Protein AF-A0A5J4NGD2-F1 (afdb_monomer)

Secondary structure (DSSP, 8-state):
-HHHHHHHHHHHHHHHHHHHTT-S-SS---GGGS-TT-HHHHHHHHHHHHHHHHHHGGGGGGGGSTTHHHHHHHHHHHHHHHHHHHHHHHHHHHHHHHHHHHHHGGGG--SS----TTS--

Solvent-accessible surface area (backbone atoms only — not comparable to full-atom values): 7043 Å² total; per-residue (Å²): 93,70,65,40,49,51,50,22,52,50,27,47,49,48,41,52,49,37,58,72,68,56,80,44,76,80,69,91,69,57,81,90,75,53,61,96,81,34,42,57,62,54,20,52,54,40,40,52,53,29,50,56,56,55,59,58,54,57,63,62,60,36,60,78,36,87,76,42,25,61,50,52,54,52,50,54,56,50,49,54,56,50,49,56,51,50,52,55,51,49,53,52,53,49,52,50,49,53,53,49,44,65,68,46,53,73,73,69,71,54,105,70,75,84,66,62,83,89,74,66,130

Structure (mmCIF, N/CA/C/O backbone):
data_AF-A0A5J4NGD2-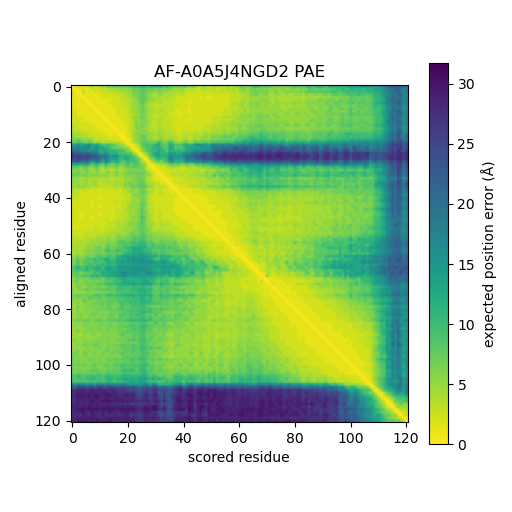F1
#
_entry.id   AF-A0A5J4NGD2-F1
#
loop_
_atom_site.group_PDB
_atom_site.id
_atom_site.type_symbol
_atom_site.label_atom_id
_atom_site.label_alt_id
_atom_site.label_comp_id
_atom_site.label_asym_id
_atom_site.label_entity_id
_atom_site.label_seq_id
_atom_site.pdbx_PDB_ins_code
_atom_site.Cartn_x
_atom_site.Cartn_y
_atom_site.Cartn_z
_atom_site.occupancy
_atom_site.B_iso_or_equiv
_atom_site.auth_seq_id
_atom_site.auth_comp_id
_atom_site.auth_asym_id
_atom_site.auth_atom_id
_atom_site.pdbx_PDB_model_num
ATOM 1 N N . MET A 1 1 ? -11.085 -7.233 2.186 1.00 86.00 1 MET A N 1
ATOM 2 C CA . MET A 1 1 ? -10.385 -8.523 2.412 1.00 86.00 1 MET A CA 1
ATOM 3 C C . MET A 1 1 ? -10.702 -9.515 1.328 1.00 86.00 1 MET A C 1
ATOM 5 O O . MET A 1 1 ? -9.815 -9.815 0.546 1.00 86.00 1 MET A O 1
ATOM 9 N N . LEU A 1 2 ? -11.965 -9.931 1.201 1.00 90.38 2 LEU A N 1
ATOM 10 C CA . LEU A 1 2 ? -12.383 -10.861 0.151 1.00 90.38 2 LEU A CA 1
ATOM 11 C C . LEU A 1 2 ? -12.030 -10.355 -1.258 1.00 90.38 2 LEU A C 1
ATOM 13 O O . LEU A 1 2 ? -11.472 -11.110 -2.038 1.00 90.38 2 LEU A O 1
ATOM 17 N N . GLY A 1 3 ? -12.215 -9.058 -1.532 1.00 94.06 3 GLY A N 1
ATOM 18 C CA . GLY A 1 3 ? -11.774 -8.445 -2.792 1.00 94.06 3 GLY A CA 1
ATOM 19 C C . GLY A 1 3 ? -10.271 -8.594 -3.076 1.00 94.06 3 GLY A C 1
ATOM 20 O O . GLY A 1 3 ? -9.911 -8.971 -4.177 1.00 94.06 3 GLY A O 1
ATOM 21 N N . LEU A 1 4 ? -9.392 -8.395 -2.085 1.00 92.06 4 LEU A N 1
ATOM 22 C CA . LEU A 1 4 ? -7.938 -8.550 -2.269 1.00 92.06 4 LEU A CA 1
ATOM 23 C C . LEU A 1 4 ? -7.541 -10.014 -2.526 1.00 92.06 4 LEU A C 1
ATOM 25 O O . LEU A 1 4 ? -6.671 -10.282 -3.356 1.00 92.06 4 LEU A O 1
ATOM 29 N N . TYR A 1 5 ? -8.209 -10.967 -1.867 1.00 94.69 5 TYR A N 1
ATOM 30 C CA . TYR A 1 5 ? -8.034 -12.391 -2.162 1.00 94.69 5 TYR A CA 1
ATOM 31 C C . TYR A 1 5 ? -8.540 -12.749 -3.564 1.00 94.69 5 TYR A C 1
ATOM 33 O O . TYR A 1 5 ? -7.846 -13.458 -4.288 1.00 94.69 5 TYR A O 1
ATOM 41 N N . LEU A 1 6 ? -9.692 -12.216 -3.986 1.00 95.75 6 LEU A N 1
ATOM 42 C CA . LEU A 1 6 ? -10.204 -12.403 -5.346 1.00 95.75 6 LEU A CA 1
ATOM 43 C C . LEU A 1 6 ? -9.239 -11.831 -6.389 1.00 95.75 6 LEU A C 1
ATOM 45 O O . LEU A 1 6 ? -8.938 -12.516 -7.361 1.00 95.75 6 LEU A O 1
ATOM 49 N N . THR A 1 7 ? -8.695 -10.632 -6.168 1.00 94.75 7 THR A N 1
ATOM 50 C CA . THR A 1 7 ? -7.688 -10.034 -7.057 1.00 94.75 7 THR A CA 1
ATOM 51 C C . THR A 1 7 ? -6.415 -10.875 -7.113 1.00 94.75 7 THR A C 1
ATOM 53 O O . THR A 1 7 ? -5.857 -11.067 -8.189 1.00 94.75 7 THR A O 1
ATOM 56 N N . THR A 1 8 ? -5.974 -11.435 -5.984 1.00 95.06 8 THR A N 1
ATOM 57 C CA . THR A 1 8 ? -4.821 -12.348 -5.942 1.00 95.06 8 THR A CA 1
ATOM 58 C C . THR A 1 8 ? -5.067 -13.587 -6.803 1.00 95.06 8 THR A C 1
ATOM 60 O O . THR A 1 8 ? -4.226 -13.946 -7.626 1.00 95.06 8 THR A O 1
ATOM 63 N N . VAL A 1 9 ? -6.230 -14.229 -6.646 1.00 94.88 9 VAL A N 1
ATOM 64 C CA . VAL A 1 9 ? -6.609 -15.405 -7.442 1.00 94.88 9 VAL A CA 1
ATOM 65 C C . VAL A 1 9 ? -6.724 -15.036 -8.921 1.00 94.88 9 VAL A C 1
ATOM 67 O O . VAL A 1 9 ? -6.192 -15.752 -9.764 1.00 94.88 9 VAL A O 1
ATOM 70 N N . ALA A 1 10 ? -7.341 -13.899 -9.245 1.00 96.00 10 ALA A N 1
ATOM 71 C CA . ALA A 1 10 ? -7.457 -13.412 -10.614 1.00 96.00 10 ALA A CA 1
ATOM 72 C C . ALA A 1 10 ? -6.081 -13.182 -11.260 1.00 96.00 10 ALA A C 1
ATOM 74 O O . ALA A 1 10 ? -5.849 -13.657 -12.366 1.00 96.00 10 ALA A O 1
ATOM 75 N N . LEU A 1 11 ? -5.137 -12.539 -10.564 1.00 93.31 11 LEU A N 1
ATOM 76 C CA . LEU A 1 11 ? -3.772 -12.336 -11.065 1.00 93.31 11 LEU A CA 1
ATOM 77 C C . LEU A 1 11 ? -3.009 -13.650 -11.248 1.00 93.31 11 LEU A C 1
ATOM 7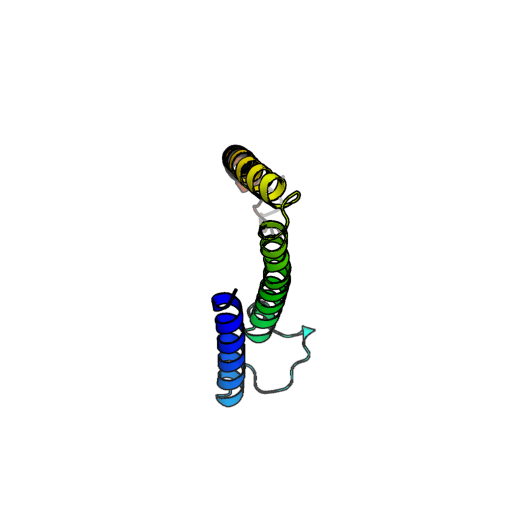9 O O . LEU A 1 11 ? -2.288 -13.803 -12.231 1.00 93.31 11 LEU A O 1
ATOM 83 N N . ARG A 1 12 ? -3.203 -14.631 -10.357 1.00 92.62 12 ARG A N 1
ATOM 84 C CA . ARG A 1 12 ? -2.638 -15.980 -10.525 1.00 92.62 12 ARG A CA 1
ATOM 85 C C . ARG A 1 12 ? -3.223 -16.687 -11.748 1.00 92.62 12 ARG A C 1
ATOM 87 O O . ARG A 1 12 ? -2.477 -17.319 -12.489 1.00 92.62 12 ARG A O 1
ATOM 94 N N . LEU A 1 13 ? -4.527 -16.553 -11.995 1.00 92.62 13 LEU A N 1
ATOM 95 C CA . LEU A 1 13 ? -5.166 -17.084 -13.203 1.00 92.62 13 LEU A CA 1
ATOM 96 C C . LEU A 1 13 ? -4.629 -16.400 -14.462 1.00 92.62 13 LEU A C 1
ATOM 98 O O . LEU A 1 13 ? -4.279 -17.088 -15.415 1.00 92.62 13 LEU A O 1
ATOM 102 N N . VAL A 1 14 ? -4.500 -15.073 -14.445 1.00 91.38 14 VAL A N 1
ATOM 103 C CA . VAL A 1 14 ? -3.903 -14.295 -15.538 1.00 91.38 14 VAL A CA 1
ATOM 104 C C . VAL A 1 14 ? -2.471 -14.758 -15.812 1.00 91.38 14 VAL A C 1
ATOM 106 O O . VAL A 1 14 ? -2.147 -15.038 -16.961 1.00 91.38 14 VAL A O 1
ATOM 109 N N . ALA A 1 15 ? -1.646 -14.946 -14.778 1.00 88.81 15 ALA A N 1
ATOM 110 C CA . ALA A 1 15 ? -0.287 -15.469 -14.917 1.00 88.81 15 ALA A CA 1
ATOM 111 C C . ALA A 1 15 ? -0.259 -16.871 -15.559 1.00 88.81 15 ALA A C 1
ATOM 113 O O . ALA A 1 15 ? 0.553 -17.142 -16.443 1.00 88.81 15 ALA A O 1
ATOM 114 N N . VAL A 1 16 ? -1.179 -17.761 -15.166 1.00 87.69 16 VAL A N 1
ATOM 115 C CA . VAL A 1 16 ? -1.300 -19.104 -15.760 1.00 87.69 16 VAL A CA 1
ATOM 116 C C . VAL A 1 16 ? -1.761 -19.037 -17.218 1.00 87.69 16 VAL A C 1
ATOM 118 O O . VAL A 1 16 ? -1.233 -19.774 -18.050 1.00 87.69 16 VAL A O 1
ATOM 121 N N . VAL A 1 17 ? -2.721 -18.168 -17.548 1.00 88.62 17 VAL A N 1
ATOM 122 C CA . VAL A 1 17 ? -3.205 -17.978 -18.925 1.00 88.62 17 VAL A CA 1
ATOM 123 C C . VAL A 1 17 ? -2.090 -17.431 -19.81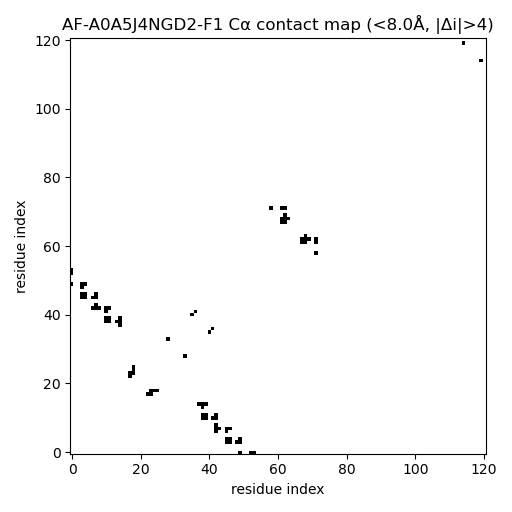1 1.00 88.62 17 VAL A C 1
ATOM 125 O O . VAL A 1 17 ? -1.825 -18.022 -20.851 1.00 88.62 17 VAL A O 1
ATOM 128 N N . LEU A 1 18 ? -1.387 -16.387 -19.367 1.00 85.81 18 LEU A N 1
ATOM 129 C CA . LEU A 1 18 ? -0.250 -15.785 -20.073 1.00 85.81 18 LEU A CA 1
ATOM 130 C C . LEU A 1 18 ? 0.876 -16.793 -20.337 1.00 85.81 18 LEU A C 1
ATOM 132 O O . LEU A 1 18 ? 1.452 -16.812 -21.424 1.00 85.81 18 LEU A O 1
ATOM 136 N N . ARG A 1 19 ? 1.154 -17.676 -19.367 1.00 80.62 19 ARG A N 1
ATOM 137 C CA . ARG A 1 19 ? 2.133 -18.759 -19.527 1.00 80.62 19 ARG A CA 1
ATOM 138 C C . ARG A 1 19 ? 1.663 -19.820 -20.527 1.00 80.62 19 ARG A C 1
ATOM 140 O O . ARG A 1 19 ? 2.482 -20.348 -21.271 1.00 80.62 19 ARG A O 1
ATOM 147 N N . LYS A 1 20 ? 0.362 -20.134 -20.571 1.00 83.00 20 LYS A N 1
ATOM 148 C CA . LYS A 1 20 ? -0.211 -21.090 -21.538 1.00 83.00 20 LYS A CA 1
ATOM 149 C C . LYS A 1 20 ? -0.298 -20.534 -22.960 1.00 83.00 20 LYS A C 1
ATOM 151 O O . LYS A 1 20 ? -0.176 -21.304 -23.905 1.00 83.00 20 LYS A O 1
ATOM 156 N N . THR A 1 21 ? -0.526 -19.234 -23.130 1.00 81.69 21 THR A N 1
ATOM 157 C CA . THR A 1 21 ? -0.646 -18.599 -24.453 1.00 81.69 21 THR A CA 1
ATOM 158 C C . THR A 1 21 ? 0.702 -18.264 -25.093 1.00 81.69 21 THR A C 1
ATOM 160 O O . THR A 1 21 ? 0.712 -17.715 -26.191 1.00 81.69 21 THR A O 1
ATOM 163 N N . HIS A 1 22 ? 1.831 -18.577 -24.438 1.00 68.69 22 HIS A N 1
ATOM 164 C CA . HIS A 1 22 ? 3.196 -18.264 -24.892 1.00 68.69 22 HIS A CA 1
ATOM 165 C C . HIS A 1 22 ? 3.443 -16.769 -25.209 1.00 68.69 22 HIS A C 1
ATOM 167 O O . HIS A 1 22 ? 4.471 -16.420 -25.780 1.00 68.69 22 HIS A O 1
ATOM 173 N N . GLN A 1 23 ? 2.530 -15.866 -24.823 1.00 65.38 23 GLN A N 1
ATOM 174 C CA . GLN A 1 23 ? 2.640 -14.419 -25.064 1.00 65.38 23 GLN A CA 1
ATOM 175 C C . GLN A 1 23 ? 3.540 -13.704 -24.050 1.00 65.38 23 GLN A C 1
ATOM 177 O O . GLN A 1 23 ? 3.878 -12.537 -24.234 1.00 65.38 23 GLN A O 1
ATOM 182 N N . TYR A 1 24 ? 3.928 -14.397 -22.985 1.00 61.81 24 TYR A N 1
ATOM 183 C CA . TYR A 1 24 ? 4.863 -13.924 -21.978 1.00 61.81 24 TYR A CA 1
ATOM 184 C C . TYR A 1 24 ? 6.024 -14.911 -21.960 1.00 61.81 24 TYR A C 1
ATOM 186 O O . TYR A 1 24 ? 5.779 -16.089 -21.708 1.00 61.81 24 TYR A O 1
ATOM 194 N N . GLY A 1 25 ? 7.224 -14.422 -22.303 1.00 56.38 25 GLY A N 1
ATOM 195 C CA . GLY A 1 25 ? 8.513 -15.128 -22.337 1.00 56.38 25 GLY A CA 1
ATOM 196 C C . GLY A 1 25 ? 8.425 -16.630 -22.099 1.00 56.38 25 GLY A C 1
ATOM 197 O O . GLY A 1 25 ? 8.332 -17.090 -20.962 1.00 56.38 25 GLY A O 1
ATOM 198 N N . THR A 1 26 ? 8.425 -17.394 -23.186 1.00 53.97 26 THR A N 1
ATOM 199 C CA . THR A 1 26 ? 8.557 -18.843 -23.122 1.00 53.97 26 THR A CA 1
ATOM 200 C C . THR A 1 26 ? 9.866 -19.176 -22.415 1.00 53.97 26 THR A C 1
ATOM 202 O O . THR A 1 26 ? 10.901 -18.705 -22.873 1.00 53.97 26 THR A O 1
ATOM 205 N N . GLU A 1 27 ? 9.778 -19.975 -21.346 1.00 56.78 27 GLU A N 1
ATOM 206 C CA . GLU A 1 27 ? 10.847 -20.614 -20.550 1.00 56.78 27 GLU A CA 1
ATOM 207 C C . GLU A 1 27 ? 10.852 -20.174 -19.075 1.00 56.78 27 GLU A C 1
ATOM 209 O O . GLU A 1 27 ? 10.425 -19.082 -18.703 1.00 56.78 27 GLU A O 1
ATOM 214 N N . SER A 1 28 ? 11.292 -21.081 -18.202 1.00 64.12 28 SER A N 1
ATOM 215 C CA . SER A 1 28 ? 11.433 -20.872 -16.757 1.00 64.12 28 SER A CA 1
ATOM 216 C C . SER A 1 28 ? 12.567 -19.886 -16.459 1.00 64.12 28 SER A C 1
ATOM 218 O O . SER A 1 28 ? 13.604 -20.281 -15.932 1.00 64.12 28 SER A O 1
ATOM 220 N N . ALA A 1 29 ? 12.384 -18.609 -16.798 1.00 74.50 29 ALA A N 1
ATOM 221 C CA . ALA A 1 29 ? 13.321 -17.565 -16.415 1.00 74.50 29 ALA A CA 1
ATOM 222 C C . ALA A 1 29 ? 13.425 -17.511 -14.877 1.00 74.50 29 ALA A C 1
ATOM 224 O O . ALA A 1 29 ? 12.397 -17.617 -14.184 1.00 74.50 29 ALA A O 1
ATOM 225 N N . PRO A 1 30 ? 14.637 -17.369 -14.319 1.00 82.75 30 PRO A N 1
ATOM 226 C CA . PRO A 1 30 ? 14.820 -17.212 -12.884 1.00 82.75 30 PRO A CA 1
ATOM 227 C C . PRO A 1 30 ? 14.081 -15.958 -12.393 1.00 82.75 30 PRO A C 1
ATOM 229 O O . PRO A 1 30 ? 13.953 -14.970 -13.112 1.00 82.75 30 PRO A O 1
ATOM 232 N N . ARG A 1 31 ? 13.600 -15.976 -11.142 1.00 83.31 31 ARG A N 1
ATOM 233 C CA . ARG A 1 31 ? 12.786 -14.888 -10.550 1.00 83.31 31 ARG A CA 1
ATOM 234 C C . ARG A 1 31 ? 13.443 -13.505 -10.645 1.00 83.31 31 ARG A C 1
ATOM 236 O O . ARG A 1 31 ? 12.748 -12.498 -10.665 1.00 83.31 31 ARG A O 1
ATOM 243 N N . THR A 1 3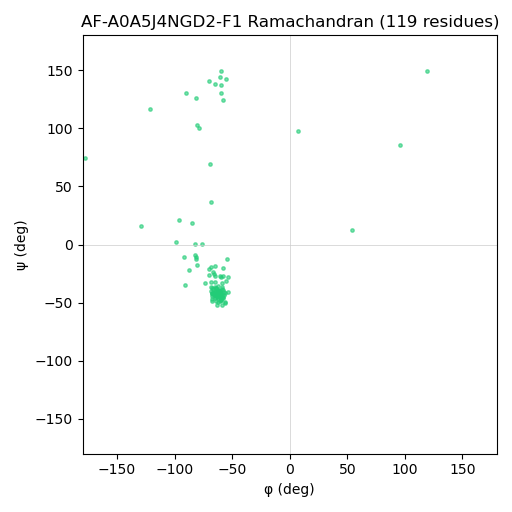2 ? 14.771 -13.460 -10.684 1.00 85.81 32 THR A N 1
ATOM 244 C CA . THR A 1 32 ? 15.578 -12.239 -10.823 1.00 85.81 32 THR A CA 1
ATOM 245 C C . THR A 1 32 ? 15.415 -11.544 -12.170 1.00 85.81 32 THR A C 1
ATOM 247 O O . THR A 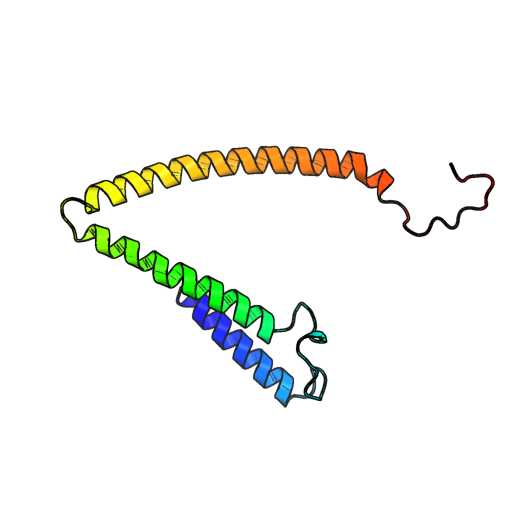1 32 ? 15.654 -10.347 -12.255 1.00 85.81 32 THR A O 1
ATOM 250 N N . GLU A 1 33 ? 15.011 -12.274 -13.207 1.00 84.88 33 GLU A N 1
ATOM 251 C CA . GLU A 1 33 ? 14.842 -11.765 -14.573 1.00 84.88 33 GLU A CA 1
ATOM 252 C C . GLU A 1 33 ? 13.379 -11.441 -14.895 1.00 84.88 33 GLU A C 1
ATOM 254 O O . GLU A 1 33 ? 13.048 -11.049 -16.014 1.00 84.88 33 GLU A O 1
ATOM 259 N N . TRP A 1 34 ? 12.474 -11.610 -13.926 1.00 85.88 34 TRP A N 1
ATOM 260 C CA . TRP A 1 34 ? 11.066 -11.316 -14.144 1.00 85.88 34 TRP A CA 1
ATOM 261 C C . TRP A 1 34 ? 10.843 -9.807 -14.281 1.00 85.88 34 TRP A C 1
ATOM 263 O O . TRP A 1 34 ? 11.422 -9.023 -13.522 1.00 85.88 34 TRP A O 1
ATOM 273 N N . PRO A 1 35 ? 9.959 -9.377 -15.199 1.00 85.00 35 PRO A N 1
ATOM 274 C CA . PRO A 1 35 ? 9.550 -7.984 -15.276 1.00 85.00 35 PRO A CA 1
ATOM 275 C C . PRO A 1 35 ? 9.005 -7.492 -13.929 1.00 85.00 35 PRO A C 1
ATOM 277 O O . PRO A 1 35 ? 8.265 -8.204 -13.252 1.00 85.00 35 PRO A O 1
ATOM 280 N N . ALA A 1 36 ? 9.291 -6.238 -13.566 1.00 85.88 36 ALA A N 1
ATOM 281 C CA . ALA A 1 36 ? 8.811 -5.654 -12.307 1.00 85.88 36 ALA A CA 1
ATOM 282 C C . ALA A 1 36 ? 7.272 -5.665 -12.179 1.00 85.88 36 ALA A C 1
ATOM 284 O O . ALA A 1 36 ? 6.737 -5.714 -11.074 1.00 85.88 36 ALA A O 1
ATOM 285 N N . ALA A 1 37 ? 6.563 -5.651 -13.312 1.00 85.12 37 ALA A N 1
ATOM 286 C CA . ALA A 1 37 ? 5.107 -5.729 -13.389 1.00 85.12 37 ALA A CA 1
ATOM 287 C C . ALA A 1 37 ? 4.577 -7.159 -13.635 1.00 85.12 37 ALA A C 1
ATOM 289 O O . ALA A 1 37 ? 3.457 -7.318 -14.120 1.00 85.12 37 ALA A O 1
ATOM 290 N N . ASP A 1 38 ? 5.360 -8.204 -13.342 1.00 88.69 38 ASP A N 1
ATOM 291 C CA . ASP A 1 38 ? 4.907 -9.585 -13.508 1.00 88.69 38 ASP A CA 1
ATOM 292 C C . ASP A 1 38 ? 3.658 -9.873 -12.642 1.00 88.69 38 ASP A C 1
ATOM 294 O O . ASP A 1 38 ? 3.653 -9.592 -11.433 1.00 88.69 38 ASP A O 1
ATOM 298 N N . PRO A 1 39 ? 2.587 -10.451 -13.222 1.00 90.31 39 PRO A N 1
ATOM 299 C CA . PRO A 1 39 ? 1.335 -10.698 -12.507 1.00 90.31 39 PRO A CA 1
ATOM 300 C C . PRO A 1 39 ? 1.507 -11.630 -11.300 1.00 90.31 39 PRO A C 1
ATOM 302 O O . PRO A 1 39 ? 0.757 -11.522 -10.326 1.00 90.31 39 PRO A O 1
ATOM 305 N N . THR A 1 40 ? 2.509 -12.513 -11.315 1.00 91.12 40 THR A N 1
ATOM 306 C CA . THR A 1 40 ? 2.841 -13.386 -10.186 1.00 91.12 40 THR A CA 1
ATOM 307 C C . THR A 1 40 ? 3.363 -12.569 -9.009 1.00 91.12 40 THR A C 1
ATOM 309 O O . THR A 1 40 ? 2.849 -12.727 -7.900 1.00 91.12 40 THR A O 1
ATOM 312 N N . LEU A 1 41 ? 4.311 -11.653 -9.237 1.00 92.00 41 LEU A N 1
ATOM 313 C CA . LEU A 1 41 ? 4.870 -10.787 -8.189 1.00 92.00 41 LEU A CA 1
ATOM 314 C C . LEU A 1 41 ? 3.798 -9.873 -7.594 1.00 92.00 41 LEU A C 1
ATOM 316 O O . LEU A 1 41 ? 3.676 -9.763 -6.372 1.00 92.00 41 LEU A O 1
ATOM 320 N N . LEU A 1 42 ? 2.961 -9.281 -8.450 1.00 92.94 42 LEU A N 1
ATOM 321 C CA . LEU A 1 42 ? 1.859 -8.435 -7.999 1.00 92.94 42 LEU A CA 1
ATOM 322 C C . LEU A 1 42 ? 0.858 -9.224 -7.140 1.00 92.94 42 LEU A C 1
ATOM 324 O O . LEU A 1 42 ? 0.390 -8.726 -6.115 1.00 92.94 42 LEU A O 1
ATOM 328 N N . SER A 1 43 ? 0.571 -10.478 -7.507 1.00 94.25 43 SER A N 1
ATOM 329 C CA . SER A 1 43 ? -0.296 -11.348 -6.708 1.00 94.25 43 SER A CA 1
ATOM 330 C C . SER A 1 43 ? 0.300 -11.678 -5.332 1.00 94.25 43 SER A C 1
ATOM 332 O O . SER A 1 43 ? -0.439 -11.729 -4.356 1.00 94.25 43 SER A O 1
ATOM 334 N N . GLU A 1 44 ? 1.620 -11.856 -5.211 1.00 93.94 44 GLU A N 1
ATOM 335 C CA . GLU A 1 44 ? 2.296 -12.132 -3.930 1.00 93.94 44 GLU A CA 1
ATOM 336 C C . GLU A 1 44 ? 2.237 -10.931 -2.985 1.00 93.94 44 GLU A C 1
ATOM 338 O O . GLU A 1 44 ? 1.940 -11.081 -1.794 1.00 93.94 44 GLU A O 1
ATOM 343 N N . ALA A 1 45 ? 2.460 -9.732 -3.525 1.00 94.38 45 ALA A N 1
ATOM 344 C CA . ALA A 1 45 ? 2.343 -8.489 -2.774 1.00 94.38 45 ALA A CA 1
ATOM 345 C C . ALA A 1 45 ? 0.907 -8.288 -2.263 1.00 94.38 45 ALA A C 1
ATOM 347 O O . ALA A 1 45 ? 0.686 -8.076 -1.069 1.00 94.38 45 ALA A O 1
ATOM 348 N N . LEU A 1 46 ? -0.083 -8.433 -3.149 1.00 94.75 46 LEU A N 1
ATOM 349 C CA . LEU A 1 46 ? -1.495 -8.294 -2.791 1.00 94.75 46 LEU A CA 1
ATOM 350 C C . LEU A 1 46 ? -1.962 -9.366 -1.804 1.00 94.75 46 LEU A C 1
ATOM 352 O O . LEU A 1 46 ? -2.728 -9.049 -0.893 1.00 94.75 46 LEU A O 1
ATOM 356 N N . PHE A 1 47 ? -1.473 -10.600 -1.933 1.00 94.81 47 PHE A N 1
ATOM 357 C CA . PHE A 1 47 ? -1.756 -11.672 -0.982 1.00 94.81 47 PHE A CA 1
ATOM 358 C C . PHE A 1 47 ? -1.231 -11.337 0.415 1.00 94.81 47 PHE A C 1
ATOM 360 O O . PHE A 1 47 ? -1.953 -11.478 1.400 1.00 94.81 47 PHE A O 1
ATOM 367 N N . SER A 1 48 ? -0.001 -10.827 0.499 1.00 95.50 48 SER A N 1
ATOM 368 C CA . SER A 1 48 ? 0.623 -10.430 1.765 1.00 95.50 48 SER A CA 1
ATOM 369 C C . SER A 1 48 ? -0.161 -9.302 2.442 1.00 95.50 48 SER A C 1
ATOM 371 O O . SER A 1 48 ? -0.462 -9.372 3.634 1.00 95.50 48 SER A O 1
ATOM 373 N N . ILE A 1 49 ? -0.587 -8.302 1.666 1.00 95.25 49 ILE A N 1
ATOM 374 C CA . ILE A 1 49 ? -1.445 -7.212 2.148 1.00 95.25 49 ILE A CA 1
ATOM 375 C C . ILE A 1 49 ? -2.802 -7.757 2.623 1.00 95.25 49 ILE A C 1
ATOM 377 O O . ILE A 1 49 ? -3.268 -7.408 3.711 1.00 95.25 49 ILE A O 1
ATOM 381 N N . ALA A 1 50 ? -3.432 -8.648 1.849 1.00 94.69 50 ALA A N 1
ATOM 382 C CA . ALA A 1 50 ? -4.694 -9.287 2.222 1.00 94.69 50 ALA A CA 1
ATOM 383 C C . ALA A 1 50 ? -4.574 -10.064 3.540 1.00 94.69 50 ALA A C 1
ATOM 385 O O . ALA A 1 50 ? -5.493 -10.034 4.364 1.00 94.69 50 ALA A O 1
ATOM 386 N N . HIS A 1 51 ? -3.436 -10.722 3.756 1.00 93.69 51 HIS A N 1
ATOM 387 C CA . HIS A 1 51 ? -3.152 -11.488 4.959 1.00 93.69 51 HIS A CA 1
ATOM 388 C C . HIS A 1 51 ? -3.024 -10.589 6.197 1.00 93.69 51 HIS A C 1
ATOM 390 O O . HIS A 1 51 ? -3.694 -10.835 7.201 1.00 93.69 51 HIS A O 1
ATOM 396 N N . ILE A 1 52 ? -2.271 -9.486 6.110 1.00 95.06 52 ILE A N 1
ATOM 397 C CA . ILE A 1 52 ? -2.144 -8.501 7.202 1.00 95.06 52 ILE A CA 1
ATOM 398 C C . ILE A 1 52 ? -3.521 -7.978 7.613 1.00 95.06 52 ILE A C 1
ATOM 400 O O . ILE A 1 52 ? -3.896 -8.005 8.786 1.00 95.06 52 ILE A O 1
ATOM 404 N N . PHE A 1 53 ? -4.325 -7.559 6.640 1.00 90.69 53 PHE A N 1
ATOM 405 C CA . PHE A 1 53 ? -5.652 -7.060 6.952 1.00 90.69 53 PHE A CA 1
ATOM 406 C C . PHE A 1 53 ? -6.634 -8.148 7.423 1.00 90.69 53 PHE A C 1
ATOM 408 O O . PHE A 1 53 ? -7.634 -7.839 8.072 1.00 90.69 53 PHE A O 1
ATOM 415 N N . SER A 1 54 ? -6.377 -9.421 7.115 1.00 92.12 54 SER A N 1
ATOM 416 C CA . SER A 1 54 ? -7.163 -10.528 7.669 1.00 92.12 54 SER A CA 1
ATOM 417 C C . SER A 1 54 ? -6.943 -10.651 9.175 1.00 92.12 54 SER A C 1
ATOM 419 O O . SER A 1 54 ? -7.914 -10.837 9.906 1.00 92.12 54 SER A O 1
ATOM 421 N N . PHE A 1 55 ? -5.712 -10.442 9.656 1.00 90.94 55 PHE A N 1
ATOM 422 C CA . PHE A 1 55 ? -5.433 -10.357 11.092 1.00 90.94 55 PHE A CA 1
ATOM 423 C C . PHE A 1 55 ? -6.028 -9.112 11.748 1.00 90.94 55 PHE A C 1
ATOM 425 O O . PHE A 1 55 ? -6.480 -9.194 12.886 1.00 90.94 55 PHE A O 1
ATOM 432 N N . ALA A 1 56 ? -6.133 -7.984 11.035 1.00 88.69 56 ALA A N 1
ATOM 433 C CA . ALA A 1 56 ? -6.802 -6.787 11.561 1.00 88.69 56 ALA A CA 1
ATOM 434 C C . ALA A 1 56 ? -8.272 -7.047 11.962 1.00 88.69 56 ALA A C 1
ATOM 436 O O . ALA A 1 56 ? -8.833 -6.332 12.789 1.00 88.69 56 ALA A O 1
ATOM 437 N N . ARG A 1 57 ? -8.891 -8.118 11.446 1.00 86.88 57 ARG A N 1
ATOM 438 C CA . ARG A 1 57 ? -10.238 -8.560 11.833 1.00 86.88 57 ARG A CA 1
ATOM 439 C C . ARG A 1 57 ? -10.334 -9.024 13.296 1.00 86.88 57 ARG A C 1
ATOM 441 O O . ARG A 1 57 ? -11.433 -9.037 13.841 1.00 86.88 57 ARG A O 1
ATOM 448 N N . ILE A 1 58 ? -9.215 -9.349 13.949 1.00 88.06 58 ILE A N 1
ATOM 449 C CA . ILE A 1 58 ? -9.166 -9.701 15.380 1.00 8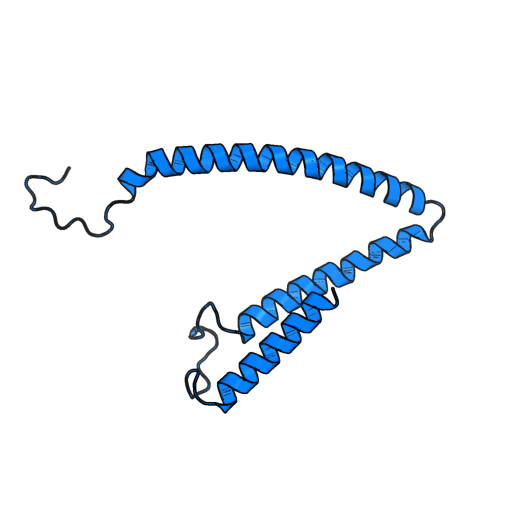8.06 58 ILE A CA 1
ATOM 450 C C . ILE A 1 58 ? -9.688 -8.553 16.255 1.00 88.06 58 ILE A C 1
ATOM 452 O O . ILE A 1 58 ? -10.282 -8.812 17.296 1.00 88.06 58 ILE A O 1
ATOM 456 N N . ILE A 1 59 ? -9.567 -7.301 15.801 1.00 86.50 59 ILE A N 1
ATOM 457 C CA . ILE A 1 59 ? -10.083 -6.122 16.512 1.00 86.50 59 ILE A CA 1
ATOM 458 C C . ILE A 1 59 ? -11.589 -6.253 16.801 1.00 86.50 59 ILE A C 1
ATOM 460 O O . ILE A 1 59 ? -12.045 -5.805 17.845 1.00 86.50 59 ILE A O 1
ATOM 464 N N . PHE A 1 60 ? -12.361 -6.936 15.945 1.00 84.81 60 PHE A N 1
ATOM 465 C CA . PHE A 1 60 ? -13.794 -7.151 16.180 1.00 84.81 60 PHE A CA 1
ATOM 466 C C . PHE A 1 60 ? -14.099 -8.082 17.363 1.00 84.81 60 PHE A C 1
ATOM 468 O O . PHE A 1 60 ? -15.205 -8.034 17.892 1.00 84.81 60 PHE A O 1
ATOM 475 N N . LEU A 1 61 ? -13.147 -8.910 17.809 1.00 86.06 61 LEU A N 1
ATOM 476 C CA . LEU A 1 61 ? -13.331 -9.742 19.003 1.00 86.06 61 LEU A CA 1
ATOM 477 C C . LEU A 1 61 ? -13.352 -8.900 20.286 1.00 86.06 61 LEU A C 1
ATOM 479 O O . LEU A 1 61 ? -13.995 -9.292 21.257 1.00 86.06 61 LEU A O 1
ATOM 483 N N . PHE A 1 62 ? -12.708 -7.727 20.288 1.00 84.12 62 PHE A N 1
ATOM 484 C CA . PHE A 1 62 ? -12.727 -6.814 21.434 1.00 84.12 62 PHE A CA 1
ATOM 485 C C . PHE A 1 62 ? -14.119 -6.237 21.699 1.00 84.12 62 PHE A C 1
ATOM 487 O O . PHE A 1 62 ? -14.444 -5.963 22.850 1.00 84.12 62 PHE A O 1
ATOM 494 N N . GLN A 1 63 ? -14.972 -6.160 20.675 1.00 85.25 63 GLN A N 1
ATOM 495 C CA . GLN A 1 63 ? -16.343 -5.664 20.789 1.00 85.25 63 GLN A CA 1
ATOM 496 C C . GLN A 1 63 ? -17.230 -6.555 21.670 1.00 85.25 63 GLN A C 1
ATOM 498 O O . GLN A 1 63 ? -18.199 -6.076 22.250 1.00 85.25 63 GLN A O 1
ATOM 503 N N . VAL A 1 64 ? -16.916 -7.850 21.762 1.00 87.00 64 VAL A N 1
ATOM 504 C CA . VAL A 1 64 ? -17.697 -8.829 22.539 1.00 87.00 64 VAL A CA 1
ATOM 505 C C . VAL A 1 64 ? -17.351 -8.765 24.033 1.00 87.00 64 VAL A C 1
ATOM 507 O O . VAL A 1 64 ? -18.106 -9.253 24.869 1.00 87.00 64 VAL A O 1
ATOM 510 N N . ASN A 1 65 ? -16.217 -8.157 24.389 1.00 90.25 65 ASN A N 1
ATOM 511 C CA . ASN A 1 65 ? -15.779 -8.025 25.771 1.00 90.25 65 ASN A CA 1
ATOM 512 C C . ASN A 1 65 ? -16.314 -6.723 26.393 1.00 90.25 65 ASN A C 1
ATOM 514 O O . ASN A 1 65 ? -16.129 -5.641 25.837 1.00 90.25 65 ASN A O 1
ATOM 518 N N . GLU A 1 66 ? -16.919 -6.825 27.577 1.00 89.06 66 GLU A N 1
ATOM 519 C CA . GLU A 1 66 ? -17.547 -5.704 28.293 1.00 89.06 66 GLU A CA 1
ATOM 520 C C . GLU A 1 66 ? -16.577 -4.550 28.608 1.00 89.06 66 GLU A C 1
ATOM 522 O O . GLU A 1 66 ? -16.962 -3.383 28.567 1.00 89.06 66 GLU A O 1
ATOM 527 N N . HIS A 1 67 ? -15.300 -4.848 28.860 1.00 88.56 67 HIS A N 1
ATOM 528 C CA . HIS A 1 67 ? -14.286 -3.837 29.170 1.00 88.56 67 HIS A CA 1
ATOM 529 C C . HIS A 1 67 ? -13.560 -3.311 27.926 1.00 88.56 67 HIS A C 1
ATOM 531 O O . HIS A 1 67 ? -13.203 -2.134 27.867 1.00 88.56 67 HIS A O 1
ATOM 537 N N . LEU A 1 68 ? -13.332 -4.163 26.922 1.00 86.81 68 LEU A N 1
ATOM 538 C CA . LEU A 1 68 ? -12.574 -3.791 25.719 1.00 86.81 68 LEU A CA 1
ATOM 539 C C . LEU A 1 68 ? -13.450 -3.163 24.624 1.00 86.81 68 LEU A C 1
ATOM 541 O O . LEU A 1 68 ? -12.932 -2.415 23.796 1.00 86.81 68 LEU A O 1
ATOM 545 N N . GLY A 1 69 ? -14.764 -3.399 24.634 1.00 89.94 69 GLY A N 1
ATOM 546 C CA . GLY A 1 69 ? -15.707 -2.794 23.691 1.00 89.94 69 GLY A CA 1
ATOM 547 C C . GLY A 1 69 ? -15.706 -1.259 23.738 1.00 89.94 69 GLY A C 1
ATOM 548 O O . GLY A 1 69 ? -15.483 -0.627 22.701 1.00 89.94 69 GLY A O 1
ATOM 549 N N . PRO A 1 70 ? -15.859 -0.624 24.919 1.00 91.31 70 PRO A N 1
ATOM 550 C CA . PRO A 1 70 ? -15.757 0.831 25.056 1.00 91.31 70 PRO A CA 1
ATOM 551 C C . PRO A 1 70 ? -14.398 1.387 24.606 1.00 91.31 70 PRO A C 1
ATOM 553 O O . PRO A 1 70 ? -14.329 2.452 23.987 1.00 91.31 70 PRO A O 1
ATOM 556 N N . LEU A 1 71 ? -13.314 0.644 24.858 1.00 88.44 71 LEU A N 1
ATOM 557 C CA . LEU A 1 71 ? -11.964 1.016 24.433 1.00 88.44 71 LEU A CA 1
ATOM 558 C C . LEU A 1 71 ? -11.827 1.000 22.903 1.00 88.44 71 LEU A C 1
ATOM 560 O O . LEU A 1 71 ? -11.263 1.932 22.333 1.00 88.44 71 LEU A O 1
ATOM 564 N N . GLN A 1 72 ? -12.383 -0.012 22.230 1.00 91.38 72 GLN A N 1
ATOM 565 C CA . GLN A 1 72 ? -1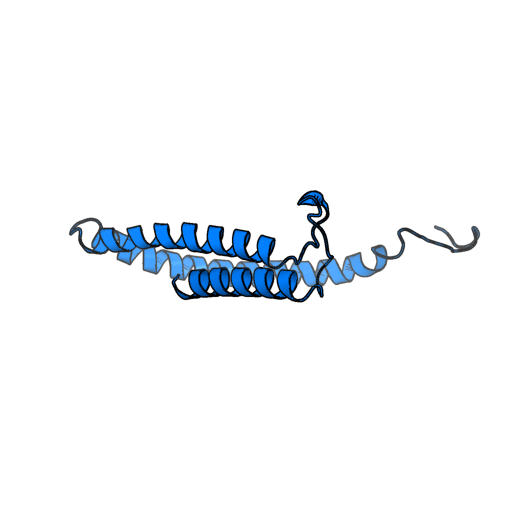2.405 -0.095 20.767 1.00 91.38 72 GLN A CA 1
ATOM 566 C C . GLN A 1 72 ? -13.167 1.084 20.143 1.00 91.38 72 GLN A C 1
ATOM 568 O O . GLN A 1 72 ? -12.719 1.637 19.139 1.00 91.38 72 GLN A O 1
ATOM 573 N N . ILE A 1 73 ? -14.294 1.494 20.737 1.00 90.88 73 ILE A N 1
ATOM 574 C CA . ILE A 1 73 ? -15.081 2.647 20.265 1.00 90.88 73 ILE A CA 1
ATOM 575 C C . ILE A 1 73 ? -14.271 3.942 20.413 1.00 90.88 73 ILE A C 1
ATOM 577 O O . ILE A 1 73 ? -14.187 4.731 19.470 1.00 90.88 73 ILE A O 1
ATOM 581 N N . SER A 1 74 ? -13.629 4.135 21.569 1.00 93.56 74 SER A N 1
ATOM 582 C CA . SER A 1 74 ? -12.746 5.281 21.818 1.00 93.56 74 SER A CA 1
ATOM 583 C C . SER A 1 74 ? -11.594 5.338 20.807 1.00 93.56 74 SER A C 1
ATOM 585 O O . SER A 1 74 ? -11.356 6.373 20.185 1.00 93.56 74 SER A O 1
ATOM 587 N N . LEU A 1 75 ? -10.950 4.195 20.550 1.00 90.19 75 LEU A N 1
ATOM 588 C CA . LEU A 1 75 ? -9.881 4.063 19.561 1.00 90.19 75 LEU A CA 1
ATOM 589 C C . LEU A 1 75 ? -10.363 4.416 18.146 1.00 90.19 75 LEU A C 1
ATOM 591 O O . LEU A 1 75 ? -9.664 5.126 17.425 1.00 90.19 75 LEU A O 1
ATOM 595 N N . GLY A 1 76 ? -11.559 3.971 17.749 1.00 90.88 76 GLY A N 1
ATOM 596 C CA . GLY A 1 76 ? -12.148 4.310 16.451 1.00 90.88 76 GLY A CA 1
ATOM 597 C C . GLY A 1 76 ? -12.316 5.819 16.253 1.00 90.88 76 GLY A C 1
ATOM 598 O O . GLY A 1 76 ? -11.941 6.349 15.207 1.00 90.88 76 GLY A O 1
ATOM 599 N N . ASN A 1 77 ? -12.796 6.524 17.280 1.00 93.38 77 ASN A N 1
ATOM 600 C CA . ASN A 1 77 ? -12.934 7.982 17.246 1.00 93.38 77 ASN A CA 1
ATOM 601 C C . ASN A 1 77 ? -11.569 8.688 17.183 1.00 93.38 77 ASN A C 1
ATOM 603 O O . ASN A 1 77 ? -11.387 9.596 16.374 1.00 93.38 77 ASN A O 1
ATOM 607 N N . MET A 1 78 ? -10.579 8.216 17.949 1.00 95.75 78 MET A N 1
ATOM 608 C CA . MET A 1 78 ? -9.212 8.750 17.896 1.00 95.75 78 MET A CA 1
ATOM 609 C C . MET A 1 78 ? -8.568 8.571 16.513 1.00 95.75 78 MET A C 1
ATOM 611 O O . MET A 1 78 ? -7.910 9.485 16.017 1.00 95.75 78 MET A O 1
ATOM 615 N N . LEU A 1 79 ? -8.777 7.424 15.853 1.00 93.69 79 LEU A N 1
ATOM 616 C CA . LEU A 1 79 ? -8.264 7.186 14.498 1.00 93.69 79 LEU A CA 1
ATOM 617 C C . LEU A 1 79 ? -8.850 8.159 13.470 1.00 93.69 79 LEU A C 1
ATOM 619 O O . LEU A 1 79 ? -8.136 8.576 12.555 1.00 93.69 79 LEU A O 1
ATOM 623 N N . ILE A 1 80 ? -10.122 8.541 13.610 1.00 94.19 80 ILE A N 1
ATOM 624 C CA . ILE A 1 80 ? -10.756 9.534 12.733 1.00 94.19 80 ILE A CA 1
ATOM 625 C C . ILE A 1 80 ? -10.062 10.890 12.887 1.00 94.19 80 ILE A C 1
ATOM 627 O O . ILE A 1 80 ? -9.765 11.547 11.887 1.00 94.19 80 ILE A O 1
ATOM 631 N N . ASP A 1 81 ? -9.755 11.297 14.116 1.00 94.44 81 ASP A N 1
ATOM 632 C CA . ASP A 1 81 ? -9.071 12.565 14.368 1.00 94.44 81 ASP A CA 1
ATOM 633 C C . ASP A 1 81 ? -7.618 12.552 13.870 1.00 94.44 81 ASP A C 1
ATOM 635 O O . ASP A 1 81 ? -7.185 13.501 13.211 1.00 94.44 81 ASP A O 1
ATOM 639 N N . ILE A 1 82 ? -6.897 11.440 14.050 1.00 96.69 82 ILE A N 1
ATOM 640 C CA . ILE A 1 82 ? -5.563 11.238 13.462 1.00 96.69 82 ILE A CA 1
ATOM 641 C C . ILE A 1 82 ? -5.623 11.296 11.928 1.00 96.69 82 ILE A C 1
ATOM 643 O O . ILE A 1 82 ? -4.776 11.927 11.300 1.00 96.69 82 ILE A O 1
ATOM 647 N N . THR A 1 83 ? -6.635 10.686 11.303 1.00 94.88 83 THR A N 1
ATOM 648 C CA . THR A 1 83 ? -6.787 10.680 9.837 1.00 94.88 83 THR A CA 1
ATOM 649 C C . THR A 1 83 ? -6.971 12.094 9.282 1.00 94.88 83 THR A C 1
ATOM 651 O O . THR A 1 83 ? -6.363 12.437 8.267 1.00 94.88 83 THR A O 1
ATOM 654 N N . LYS A 1 84 ? -7.744 12.951 9.965 1.00 93.50 84 LYS A N 1
ATOM 655 C CA . LYS A 1 84 ? -7.875 14.373 9.596 1.00 93.50 84 LYS A CA 1
ATOM 656 C C . LYS A 1 84 ? -6.526 15.094 9.660 1.00 93.50 84 LYS A C 1
ATOM 658 O O . LYS A 1 84 ? -6.209 15.874 8.765 1.00 93.50 84 LYS A O 1
ATOM 663 N N . PHE A 1 85 ? -5.720 14.816 10.685 1.00 94.44 85 PHE A N 1
ATOM 664 C CA . PHE A 1 85 ? -4.386 15.400 10.815 1.00 94.44 85 PHE A CA 1
ATOM 665 C C . PHE A 1 85 ? -3.435 14.920 9.708 1.00 94.44 85 PHE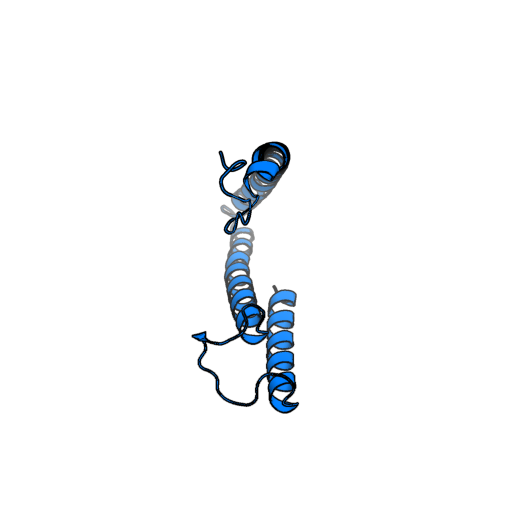 A C 1
ATOM 667 O O . PHE A 1 85 ? -2.757 15.738 9.087 1.00 94.44 85 PHE A O 1
ATOM 674 N N . ILE A 1 86 ? -3.445 13.618 9.395 1.00 97.56 86 ILE A N 1
ATOM 675 C CA . ILE A 1 86 ? -2.675 13.043 8.281 1.00 97.56 86 ILE A CA 1
ATOM 676 C C . ILE A 1 86 ? -3.054 13.716 6.960 1.00 97.56 86 ILE A C 1
ATOM 678 O O . ILE A 1 86 ? -2.170 14.032 6.171 1.00 97.56 86 ILE A O 1
ATOM 682 N N . PHE A 1 87 ? -4.338 13.985 6.719 1.00 96.06 87 PHE A N 1
ATOM 683 C CA . PHE A 1 87 ? -4.775 14.659 5.497 1.00 96.06 87 PHE A CA 1
ATOM 684 C C . PHE A 1 87 ? -4.154 16.056 5.344 1.00 96.06 87 PHE A C 1
ATOM 686 O O . PHE A 1 87 ? -3.594 16.368 4.294 1.00 96.06 87 PHE A O 1
ATOM 693 N N . ILE A 1 88 ? -4.184 16.875 6.401 1.00 97.00 88 ILE A N 1
ATOM 694 C CA . ILE A 1 88 ? -3.551 18.205 6.395 1.00 97.00 88 ILE A CA 1
ATOM 695 C C . ILE A 1 88 ? -2.037 18.074 6.186 1.00 97.00 88 ILE A C 1
ATOM 697 O O . ILE A 1 88 ? -1.452 18.805 5.390 1.00 97.00 88 ILE A O 1
ATOM 701 N N . PHE A 1 89 ? -1.401 17.114 6.858 1.00 97.25 89 PHE A N 1
ATOM 702 C CA . PHE A 1 89 ? 0.032 16.867 6.727 1.00 97.25 89 PHE A CA 1
ATOM 703 C C . PHE A 1 89 ? 0.434 16.458 5.302 1.00 97.25 89 PHE A C 1
ATOM 705 O O . PHE A 1 89 ? 1.423 16.965 4.773 1.00 97.25 89 PHE A O 1
ATOM 712 N N . LEU A 1 90 ? -0.359 15.606 4.645 1.00 97.94 90 LEU A N 1
ATOM 713 C CA . LEU A 1 90 ? -0.146 15.228 3.249 1.00 97.94 90 LEU A CA 1
ATOM 714 C C . LEU A 1 90 ? -0.273 16.431 2.312 1.00 97.94 90 LEU A C 1
ATOM 716 O O . LEU A 1 90 ? 0.567 16.579 1.433 1.00 97.94 90 LEU A O 1
ATOM 720 N N . LEU A 1 91 ? -1.244 17.328 2.523 1.00 97.50 91 LEU A N 1
ATOM 721 C CA . LEU A 1 91 ? -1.354 18.560 1.729 1.00 97.50 91 LEU A CA 1
ATOM 722 C C . LEU A 1 91 ? -0.110 19.443 1.862 1.00 97.50 91 LEU A C 1
ATOM 724 O O . LEU A 1 91 ? 0.383 19.973 0.865 1.00 97.50 91 LEU A O 1
ATOM 728 N N . VAL A 1 92 ? 0.418 19.576 3.081 1.00 98.12 92 VAL A N 1
ATOM 729 C CA . VAL A 1 92 ? 1.651 20.328 3.335 1.00 98.12 92 VAL A CA 1
ATOM 730 C C . VAL A 1 92 ? 2.830 19.672 2.615 1.00 98.12 92 VAL A C 1
ATOM 732 O O . VAL A 1 92 ? 3.502 20.345 1.834 1.00 98.12 92 VAL A O 1
ATOM 735 N N . ILE A 1 93 ? 3.052 18.365 2.806 1.00 98.00 93 ILE A N 1
ATOM 736 C CA . ILE A 1 93 ? 4.136 17.635 2.130 1.00 98.00 93 ILE A CA 1
ATOM 737 C C . ILE A 1 93 ? 4.007 17.738 0.614 1.00 98.00 93 ILE A C 1
ATOM 739 O O . ILE A 1 93 ? 5.004 17.998 -0.047 1.00 98.00 93 ILE A O 1
ATOM 743 N N . SER A 1 94 ? 2.814 17.562 0.048 1.00 97.75 94 SER A N 1
ATOM 744 C CA . SER A 1 94 ? 2.603 17.656 -1.396 1.00 97.75 94 SER A CA 1
ATOM 745 C C . SER A 1 94 ? 2.867 19.064 -1.928 1.00 97.75 94 SER A C 1
ATOM 747 O O . SER A 1 94 ? 3.497 19.196 -2.972 1.00 97.75 94 SER A O 1
ATOM 749 N N . SER A 1 95 ? 2.465 20.115 -1.204 1.00 97.44 95 SER A N 1
ATOM 750 C CA . SER A 1 95 ? 2.782 21.504 -1.565 1.00 97.44 95 SER A CA 1
ATOM 751 C C . SER A 1 95 ? 4.295 21.741 -1.610 1.00 97.44 95 SER A C 1
ATOM 753 O O . SER A 1 95 ? 4.826 22.232 -2.609 1.00 97.44 95 SER A O 1
ATOM 755 N N . PHE A 1 96 ? 5.013 21.294 -0.575 1.00 97.44 96 PHE A N 1
ATOM 756 C CA . PHE A 1 96 ? 6.474 21.344 -0.557 1.00 97.44 96 PHE A CA 1
ATOM 757 C C . PHE A 1 96 ? 7.097 20.477 -1.653 1.00 97.44 96 PHE A C 1
ATOM 759 O O . PHE A 1 96 ? 8.035 20.924 -2.301 1.00 97.44 96 PHE A O 1
ATOM 766 N N . ALA A 1 97 ? 6.576 19.276 -1.906 1.00 97.38 97 ALA A N 1
ATOM 767 C CA . ALA A 1 97 ? 7.068 18.383 -2.950 1.00 97.38 97 ALA A CA 1
ATOM 768 C C . ALA A 1 97 ? 6.912 19.006 -4.341 1.00 97.38 97 ALA A C 1
ATOM 770 O O . ALA A 1 97 ? 7.850 18.948 -5.126 1.00 97.38 97 ALA A O 1
ATOM 771 N N . CYS A 1 98 ? 5.785 19.661 -4.636 1.00 96.44 98 CYS A N 1
ATOM 772 C CA . CYS A 1 98 ? 5.601 20.411 -5.878 1.00 96.44 98 CYS A CA 1
ATOM 773 C C . CYS A 1 98 ? 6.549 21.616 -5.971 1.00 96.44 98 CYS A C 1
ATOM 775 O O . CYS A 1 98 ? 7.156 21.823 -7.018 1.00 96.44 98 CYS A O 1
ATOM 777 N N . GLY A 1 99 ? 6.720 22.385 -4.890 1.00 96.06 99 GLY A N 1
ATOM 778 C CA . GLY A 1 99 ? 7.648 23.521 -4.861 1.00 96.06 99 GLY A CA 1
ATOM 779 C C . GLY A 1 99 ? 9.110 23.102 -5.049 1.00 96.06 99 GLY A C 1
ATOM 780 O O . GLY A 1 99 ? 9.830 23.699 -5.847 1.00 96.06 99 GLY A O 1
ATOM 781 N N . LEU A 1 100 ? 9.536 22.035 -4.369 1.00 95.12 100 LEU A N 1
ATOM 782 C CA . LEU A 1 100 ? 10.864 21.439 -4.517 1.00 95.12 100 LEU A CA 1
ATOM 783 C C . LEU A 1 100 ? 11.040 20.809 -5.895 1.00 95.12 100 LEU A C 1
ATOM 785 O O . LEU A 1 100 ? 12.085 21.003 -6.502 1.00 95.12 100 LEU A O 1
ATOM 789 N N . HIS A 1 101 ? 10.032 20.103 -6.413 1.00 93.88 101 HIS A N 1
ATOM 790 C CA . HIS A 1 101 ? 10.067 19.582 -7.774 1.00 93.88 101 HIS A CA 1
ATOM 791 C C . HIS A 1 101 ? 10.298 20.727 -8.754 1.00 93.88 101 HIS A C 1
ATOM 793 O O . HIS A 1 101 ? 11.252 20.661 -9.507 1.00 93.88 101 HIS A O 1
ATOM 799 N N . GLN A 1 102 ? 9.532 21.818 -8.677 1.00 92.31 102 GLN A N 1
ATOM 800 C CA . GLN A 1 102 ? 9.710 22.978 -9.553 1.00 92.31 102 GLN A CA 1
ATOM 801 C C . GLN A 1 102 ? 11.096 23.632 -9.408 1.00 92.31 102 GLN A C 1
ATOM 803 O O . GLN A 1 102 ? 11.688 24.034 -10.408 1.00 92.31 102 GLN A O 1
ATOM 808 N N . LEU A 1 103 ? 11.618 23.735 -8.182 1.00 91.31 103 LEU A N 1
ATOM 809 C CA . LEU A 1 103 ? 12.935 24.315 -7.907 1.00 91.31 103 LEU A CA 1
ATOM 810 C C . LEU A 1 103 ? 14.073 23.448 -8.462 1.00 91.31 103 LEU A C 1
ATOM 812 O O . LEU A 1 103 ? 15.016 23.965 -9.057 1.00 91.31 103 LEU A O 1
ATOM 816 N N . TYR A 1 104 ? 13.987 22.134 -8.256 1.00 89.75 104 TYR A N 1
ATOM 817 C CA . TYR A 1 104 ? 15.035 21.187 -8.622 1.00 89.75 104 TYR A CA 1
ATOM 818 C C . TYR A 1 104 ? 14.873 20.591 -10.021 1.00 89.75 104 TYR A C 1
ATOM 820 O O . TYR A 1 104 ? 15.823 20.004 -10.531 1.00 89.75 104 TYR A O 1
ATOM 828 N N . TYR A 1 105 ? 13.726 20.790 -10.675 1.00 86.06 105 TYR A N 1
ATOM 829 C CA . TYR A 1 105 ? 13.435 20.274 -12.015 1.00 86.06 105 TYR A CA 1
ATOM 830 C C . TYR A 1 105 ? 14.512 20.674 -13.026 1.00 86.06 105 TYR A C 1
ATOM 832 O O . TYR A 1 105 ? 14.947 19.852 -13.825 1.00 86.06 105 TYR A O 1
ATOM 840 N N . TYR A 1 106 ? 14.996 21.917 -12.951 1.00 80.69 106 TYR A N 1
ATOM 841 C CA . TYR A 1 106 ? 16.049 22.407 -13.842 1.00 80.69 106 TYR A CA 1
ATOM 842 C C . TYR A 1 106 ? 17.391 21.684 -13.640 1.00 80.69 106 TYR A C 1
ATOM 844 O O . TYR A 1 106 ? 18.120 21.475 -14.600 1.00 80.69 106 TYR A O 1
ATOM 852 N N . TYR A 1 107 ? 17.708 21.253 -12.417 1.00 82.25 107 TYR A N 1
ATOM 853 C CA . TYR A 1 107 ? 18.961 20.550 -12.117 1.00 82.25 107 TYR A CA 1
ATOM 854 C C . TYR A 1 107 ? 18.912 19.052 -12.444 1.00 82.25 107 TYR A C 1
ATOM 856 O O . TYR A 1 107 ? 19.947 18.397 -12.432 1.00 82.25 107 TYR A O 1
ATOM 864 N N . VAL A 1 108 ? 17.737 18.508 -12.780 1.00 75.06 108 VAL A N 1
ATOM 865 C CA . VAL A 1 108 ? 17.582 17.118 -13.253 1.00 75.06 108 VAL A CA 1
ATOM 866 C C . VAL A 1 108 ? 18.043 16.960 -14.715 1.00 75.06 108 VAL A C 1
ATOM 868 O O . VAL A 1 108 ? 18.032 15.866 -15.277 1.00 75.06 108 VAL A O 1
ATOM 871 N N . SER A 1 109 ? 18.519 18.033 -15.351 1.00 58.69 109 SER A N 1
ATOM 872 C CA . SER A 1 109 ? 19.039 17.972 -16.708 1.00 58.69 109 SER A CA 1
ATOM 873 C C . SER A 1 109 ? 20.486 17.439 -16.753 1.00 58.69 109 SER A C 1
ATOM 875 O O . SER A 1 109 ? 21.439 18.188 -16.538 1.00 58.69 109 SER A O 1
ATOM 877 N N . PHE A 1 110 ? 20.578 16.159 -17.141 1.00 56.94 110 PHE A N 1
ATOM 878 C CA . PHE A 1 110 ? 21.665 15.467 -17.857 1.00 56.94 110 PHE A CA 1
ATOM 879 C C . PHE A 1 110 ? 22.715 14.678 -17.049 1.00 56.94 110 PHE A C 1
ATOM 881 O O . PHE A 1 110 ? 23.871 15.077 -16.943 1.00 56.94 110 PHE A O 1
ATOM 888 N N . GLU A 1 111 ? 22.385 13.420 -16.738 1.00 57.22 111 GLU A N 1
ATOM 889 C CA . GLU A 1 111 ? 23.350 12.297 -16.724 1.00 57.22 111 GLU A CA 1
ATOM 890 C C . GLU A 1 111 ? 23.833 11.951 -18.167 1.00 57.22 111 GLU A C 1
ATOM 892 O O . GLU A 1 111 ? 23.990 10.788 -18.511 1.00 57.22 111 GLU A O 1
ATOM 897 N N . GLU A 1 112 ? 24.007 12.964 -19.035 1.00 56.97 112 GLU A N 1
ATOM 898 C CA . GLU A 1 112 ? 24.731 12.941 -20.324 1.00 56.97 112 GLU A CA 1
ATOM 899 C C . GLU A 1 112 ? 24.731 14.353 -20.962 1.00 56.97 112 GLU A C 1
ATOM 901 O O . GLU A 1 112 ? 23.994 14.662 -21.900 1.00 56.97 112 GLU A O 1
ATOM 906 N N . ASP A 1 113 ? 25.532 15.281 -20.425 1.00 53.44 113 ASP A N 1
ATOM 907 C CA . ASP A 1 113 ? 25.699 16.606 -21.038 1.00 53.44 113 ASP A CA 1
ATOM 908 C C . ASP A 1 113 ? 26.666 16.529 -22.244 1.00 53.44 113 ASP A C 1
ATOM 910 O O . ASP A 1 113 ? 27.891 16.510 -22.079 1.00 53.44 113 ASP A O 1
ATOM 914 N N . TYR A 1 114 ? 26.116 16.488 -23.466 1.00 55.94 114 TYR A N 1
ATOM 915 C CA . TYR A 1 114 ? 26.823 16.504 -24.766 1.00 55.94 114 TYR A CA 1
ATOM 916 C C . TYR A 1 114 ? 27.170 17.925 -25.275 1.00 55.94 114 TYR A C 1
ATOM 918 O O . TYR A 1 114 ? 27.433 18.126 -26.463 1.00 55.94 114 TYR A O 1
ATOM 926 N N . ARG A 1 115 ? 27.172 18.952 -24.413 1.00 57.97 115 ARG A N 1
ATOM 927 C CA . ARG A 1 115 ? 27.593 20.311 -24.805 1.00 57.97 115 ARG A CA 1
ATOM 928 C C . ARG A 1 115 ? 29.085 20.352 -25.179 1.00 57.97 115 ARG A C 1
ATOM 930 O O . ARG A 1 115 ? 29.901 19.770 -24.457 1.00 57.97 115 ARG A O 1
ATOM 937 N N . PRO A 1 116 ? 29.482 21.072 -26.252 1.00 58.09 116 PRO A N 1
ATOM 938 C CA . PRO A 1 116 ? 30.892 21.336 -26.527 1.00 58.09 116 PRO A CA 1
ATOM 939 C C . PRO A 1 116 ? 31.516 22.120 -25.363 1.00 58.09 116 PRO A C 1
ATOM 941 O O . PRO A 1 116 ? 30.872 22.979 -24.758 1.00 58.09 116 PRO A O 1
ATOM 944 N N . THR A 1 117 ? 32.781 21.822 -25.058 1.00 62.00 117 THR A N 1
ATOM 945 C CA . THR A 1 117 ? 33.520 22.218 -23.837 1.00 62.00 117 THR A CA 1
ATOM 946 C C . THR A 1 117 ? 33.551 23.716 -23.521 1.00 62.00 117 THR A C 1
ATOM 948 O O . THR A 1 117 ? 33.914 24.088 -22.413 1.00 62.00 117 THR A O 1
ATOM 951 N N . ALA A 1 118 ? 33.150 24.579 -24.452 1.00 65.38 118 ALA A N 1
ATOM 952 C CA . ALA A 1 118 ? 33.100 26.025 -24.270 1.00 65.38 118 ALA A CA 1
ATOM 953 C C . ALA A 1 118 ? 31.849 26.540 -23.526 1.00 65.38 118 ALA A C 1
ATOM 955 O O . ALA A 1 118 ? 31.824 27.708 -23.152 1.00 65.38 118 ALA A O 1
ATOM 956 N N . PHE A 1 119 ? 30.813 25.712 -23.327 1.00 59.62 119 PHE A N 1
ATOM 957 C CA . PHE A 1 119 ? 29.559 26.126 -22.668 1.00 59.62 119 PHE A CA 1
ATOM 958 C C . PHE A 1 119 ? 29.116 25.192 -21.529 1.00 59.62 119 PHE A C 1
ATOM 960 O O . PHE A 1 119 ? 27.964 25.228 -21.089 1.00 59.62 119 PHE A O 1
ATOM 967 N N . LYS A 1 120 ? 30.036 24.343 -21.062 1.00 48.94 120 LYS A N 1
ATOM 968 C CA . LYS A 1 120 ? 29.901 23.613 -19.799 1.00 48.94 120 LYS A CA 1
ATOM 969 C C . LYS A 1 120 ? 30.310 24.539 -18.653 1.00 48.94 120 LYS A C 1
ATOM 971 O O . LYS A 1 120 ? 31.413 25.081 -18.689 1.00 48.94 120 LYS A O 1
ATOM 976 N N . SER A 1 121 ? 29.434 24.709 -17.663 1.00 57.41 121 SER A N 1
ATOM 977 C CA . SER A 1 121 ? 29.817 25.111 -16.303 1.00 57.41 121 SER A CA 1
ATOM 978 C C . SER A 1 121 ? 29.715 23.898 -15.401 1.00 57.41 121 SER A C 1
ATOM 980 O O . SER A 1 121 ? 28.621 23.289 -15.448 1.00 57.41 121 SER A O 1
#

Sequence (121 aa):
MLGLYLTTVALRLVAVVLRKTHQYGTESAPRTEWPAADPTLLSEALFSIAHIFSFARIIFLFQVNEHLGPLQISLGNMLIDITKFIFIFLLVISSFACGLHQLYYYYVSFEEDYRPTAFKS

Foldseek 3Di:
DVVLLVLLVVLVVVLVVCQVVCVPPPDDDPPVPDDPPRSNVVSVVSVVVVVVVVVVCVLVVLCVDPVSVVVSVVVVVVVVVVVVVVVVVVVVVVVVVVVVCVVCVVVPPDPPPPDDPVPDD

Radius of gyration: 24.47 Å; Cα contacts (8 Å, |Δi|>4): 46; chains: 1; bounding box: 51×47×56 Å

pLDDT: mean 85.63, std 12.95, range [48.94, 98.12]

InterPro domains:
  IPR002153 Transient receptor potential channel, canonical [PTHR10117] (1-112)
  IPR005821 Ion transport domain [PF00520] (45-114)

Nearest PDB structures (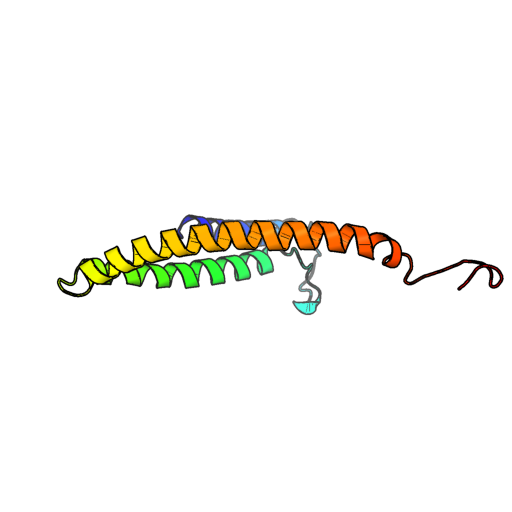foldseek):
  6jzo-assembly1_A  TM=8.385E-01  e=2.023E-06  Mus musculus
  8wpm-assembly1_D  TM=8.853E-01  e=4.600E-06  Homo sapiens
  5z96-assembly1_D  TM=8.387E-01  e=3.806E-06  Mus musculus
  6jzo-assembly1_D  TM=8.475E-01  e=6.719E-06  Mus musculus
  8wpl-assembly1_D  TM=7.742E-01  e=4.600E-06  Homo sapiens

Organism: NCBI:txid34504

Mean predicted aligned error: 9.32 Å